Protein AF-A0A6S7FRG4-F1 (afdb_monomer_lite)

Radius of gyration: 35.39 Å; chains: 1; bounding box: 71×33×97 Å

Structure (mmCIF, N/CA/C/O backbone):
data_AF-A0A6S7FRG4-F1
#
_entry.id   AF-A0A6S7FRG4-F1
#
loop_
_atom_site.group_PDB
_atom_site.id
_atom_site.type_symbol
_atom_site.label_atom_id
_atom_site.label_alt_id
_atom_site.label_comp_id
_atom_site.label_asym_id
_atom_site.label_entity_id
_atom_site.label_seq_id
_atom_site.pdbx_PDB_ins_code
_atom_site.Cartn_x
_atom_site.Cartn_y
_atom_site.Cartn_z
_atom_site.occupancy
_atom_site.B_iso_or_equiv
_atom_site.auth_seq_id
_atom_site.auth_comp_id
_atom_site.auth_asym_id
_atom_site.auth_atom_id
_atom_site.pdbx_PDB_model_num
ATOM 1 N N . MET A 1 1 ? 1.531 -17.294 -14.660 1.00 42.44 1 MET A N 1
ATOM 2 C CA . MET A 1 1 ? 0.843 -16.237 -15.429 1.00 42.44 1 MET A CA 1
ATOM 3 C C . MET A 1 1 ? 0.608 -16.772 -16.823 1.00 42.44 1 MET A C 1
ATOM 5 O O . MET A 1 1 ? 1.518 -17.372 -17.381 1.00 42.44 1 MET A O 1
ATOM 9 N N . ASP A 1 2 ? -0.627 -16.661 -17.294 1.00 42.31 2 ASP A N 1
ATOM 10 C CA . ASP A 1 2 ? -1.141 -17.376 -18.458 1.00 42.31 2 ASP A CA 1
ATOM 11 C C . ASP A 1 2 ? -0.484 -16.890 -19.762 1.00 42.31 2 ASP A C 1
ATOM 13 O O . ASP A 1 2 ? -0.347 -15.684 -19.993 1.00 42.31 2 ASP A O 1
ATOM 17 N N . ASN A 1 3 ? -0.038 -17.824 -20.603 1.00 45.53 3 ASN A N 1
ATOM 18 C CA . ASN A 1 3 ? 0.749 -17.550 -21.817 1.00 45.53 3 ASN A CA 1
ATOM 19 C C . ASN A 1 3 ? -0.044 -16.689 -22.827 1.00 45.53 3 ASN A C 1
ATOM 21 O O . ASN A 1 3 ? 0.525 -15.948 -23.632 1.00 45.53 3 ASN A O 1
ATOM 25 N N . ASP A 1 4 ? -1.372 -16.732 -22.722 1.00 45.75 4 ASP A N 1
ATOM 26 C CA . ASP A 1 4 ? -2.296 -16.003 -23.584 1.00 45.75 4 ASP A CA 1
ATOM 27 C C . ASP A 1 4 ? -2.474 -14.536 -23.172 1.00 45.75 4 ASP A C 1
ATOM 29 O O . ASP A 1 4 ? -2.577 -13.670 -24.042 1.00 45.75 4 ASP A O 1
ATOM 33 N N . GLN A 1 5 ? -2.376 -14.208 -21.878 1.00 40.50 5 GLN A N 1
ATOM 34 C CA . GLN A 1 5 ? -2.328 -12.810 -21.425 1.00 40.50 5 GLN A CA 1
ATOM 35 C C . GLN A 1 5 ? -1.059 -12.108 -21.913 1.00 40.50 5 GLN A C 1
ATOM 37 O O . GLN A 1 5 ? -1.109 -10.959 -22.349 1.00 40.50 5 GLN A O 1
ATOM 42 N N . HIS A 1 6 ? 0.080 -12.802 -21.890 1.00 41.16 6 HIS A N 1
ATOM 43 C CA . HIS A 1 6 ? 1.341 -12.241 -22.368 1.00 41.16 6 HIS A CA 1
ATOM 44 C C . HIS A 1 6 ? 1.312 -11.983 -23.885 1.00 41.16 6 HIS A C 1
ATOM 46 O O . HIS A 1 6 ? 1.691 -10.903 -24.337 1.00 41.16 6 HIS A O 1
ATOM 52 N N . LYS A 1 7 ? 0.772 -12.921 -24.676 1.00 46.75 7 LYS A N 1
ATOM 53 C CA . LYS A 1 7 ? 0.558 -12.729 -26.123 1.00 46.75 7 LYS A CA 1
ATOM 54 C C . LYS A 1 7 ? -0.436 -11.608 -26.429 1.00 46.75 7 LYS A C 1
ATOM 56 O O . LYS A 1 7 ? -0.219 -10.848 -27.371 1.00 46.75 7 LYS A O 1
ATOM 61 N N . PHE A 1 8 ? -1.496 -11.476 -25.633 1.00 47.81 8 PHE A N 1
ATOM 62 C CA . PHE A 1 8 ? -2.468 -10.391 -25.763 1.00 47.81 8 PHE A CA 1
ATOM 63 C C . PHE A 1 8 ? -1.818 -9.018 -25.543 1.00 47.81 8 PHE A C 1
ATOM 65 O O . PHE A 1 8 ? -1.977 -8.126 -26.373 1.00 47.81 8 PHE A O 1
ATOM 72 N N . LEU A 1 9 ? -1.002 -8.870 -24.495 1.00 42.81 9 LEU A N 1
ATOM 73 C CA . LEU A 1 9 ? -0.277 -7.629 -24.197 1.00 42.81 9 LEU A CA 1
ATOM 74 C C . LEU A 1 9 ? 0.733 -7.248 -25.293 1.00 42.81 9 LEU A C 1
ATOM 76 O O . LEU A 1 9 ? 0.876 -6.069 -25.610 1.00 42.81 9 LEU A O 1
ATOM 80 N N . ILE A 1 10 ? 1.386 -8.233 -25.918 1.00 44.94 10 ILE A N 1
ATOM 81 C CA . ILE A 1 10 ? 2.287 -8.017 -27.063 1.00 44.94 10 ILE A CA 1
ATOM 82 C C . ILE A 1 10 ? 1.512 -7.537 -28.306 1.00 44.94 10 ILE A C 1
ATOM 84 O O . ILE A 1 10 ? 1.998 -6.677 -29.045 1.00 44.94 10 ILE A O 1
ATOM 88 N N . ASN A 1 11 ? 0.297 -8.053 -28.526 1.00 48.03 11 ASN A N 1
ATOM 89 C CA . ASN A 1 11 ? -0.534 -7.730 -29.692 1.00 48.03 11 ASN A CA 1
ATOM 90 C C . ASN A 1 11 ? -1.186 -6.337 -29.638 1.00 48.03 11 ASN A C 1
ATOM 92 O O . ASN A 1 11 ? -1.567 -5.816 -30.687 1.00 48.03 11 ASN A O 1
ATOM 96 N N . LEU A 1 12 ? -1.287 -5.711 -28.461 1.00 48.31 12 LEU A N 1
ATOM 97 C CA . LEU A 1 12 ? -1.860 -4.364 -28.305 1.00 48.31 12 LEU A CA 1
ATOM 98 C C . LEU A 1 12 ? -0.987 -3.252 -28.921 1.00 48.31 12 LEU A C 1
ATOM 100 O O . LEU A 1 12 ? -1.489 -2.168 -29.215 1.00 48.31 12 LEU A O 1
ATOM 104 N N . GLY A 1 13 ? 0.299 -3.521 -29.177 1.00 44.91 13 GLY A N 1
ATOM 105 C CA . GLY A 1 13 ? 1.242 -2.538 -29.716 1.00 44.91 13 GLY A CA 1
ATOM 106 C C . GLY A 1 13 ? 1.544 -1.374 -28.748 1.00 44.91 13 GLY A C 1
ATOM 107 O O . GLY A 1 13 ? 0.939 -1.260 -27.684 1.00 44.91 13 GLY A O 1
ATOM 108 N N . PRO A 1 14 ? 2.517 -0.497 -29.067 1.00 47.81 14 PRO A N 1
ATOM 109 C CA . PRO A 1 14 ? 2.779 0.700 -28.261 1.00 47.81 14 PRO A CA 1
ATOM 110 C C . PRO A 1 14 ? 1.549 1.611 -28.206 1.00 47.81 14 PRO A C 1
ATOM 112 O O . PRO A 1 14 ? 0.869 1.775 -29.222 1.00 47.81 14 PRO A O 1
ATOM 115 N N . CYS A 1 15 ? 1.349 2.300 -27.074 1.00 48.50 15 CYS A N 1
ATOM 116 C CA . CYS A 1 15 ? 0.491 3.485 -27.027 1.00 48.50 15 CYS A CA 1
ATOM 117 C C . CYS A 1 15 ? 0.846 4.423 -28.183 1.00 48.50 15 CYS A C 1
ATOM 119 O O . CYS A 1 15 ? 2.020 4.711 -28.429 1.00 48.50 15 CYS A O 1
ATOM 121 N N . GLN A 1 16 ? -0.179 4.861 -28.907 1.00 51.50 16 GLN A N 1
ATOM 122 C CA . GLN A 1 16 ? -0.003 5.768 -30.028 1.00 51.50 16 GLN A CA 1
ATOM 123 C C . GLN A 1 16 ? 0.043 7.215 -29.506 1.00 51.50 16 GLN A C 1
ATOM 125 O O . GLN A 1 16 ? -0.731 7.554 -28.606 1.00 51.50 16 GLN A O 1
ATOM 130 N N . PRO A 1 17 ? 0.955 8.055 -30.026 1.00 52.38 17 PRO A N 1
ATOM 131 C CA . PRO A 1 17 ? 1.064 9.461 -29.640 1.00 52.38 17 PRO A CA 1
ATOM 132 C C . PRO A 1 17 ? -0.220 10.240 -29.913 1.00 52.38 17 PRO A C 1
ATOM 134 O O . PRO A 1 17 ? -1.056 9.818 -30.716 1.00 52.38 17 PRO A O 1
ATOM 137 N N . GLN A 1 18 ? -0.354 11.415 -29.293 1.00 51.41 18 GLN A N 1
ATOM 138 C CA . GLN A 1 18 ? -1.489 12.294 -29.575 1.00 51.41 18 GLN A CA 1
ATOM 139 C C . GLN A 1 18 ? -1.466 12.783 -31.034 1.00 51.41 18 GLN A C 1
ATOM 141 O O . GLN A 1 18 ? -0.679 13.646 -31.420 1.00 51.41 18 GLN A O 1
ATOM 146 N N . LEU A 1 19 ? -2.367 12.241 -31.854 1.00 49.97 19 LEU A N 1
ATOM 147 C CA . LEU A 1 19 ? -2.715 12.772 -33.172 1.00 49.97 19 LEU A CA 1
ATOM 148 C C . LEU A 1 19 ? -3.946 13.684 -33.046 1.00 49.97 19 LEU A C 1
ATOM 150 O O . LEU A 1 19 ? -4.813 13.448 -32.209 1.00 49.97 19 LEU A O 1
ATOM 154 N N . LYS A 1 20 ? -4.047 14.710 -33.906 1.00 46.78 20 LYS A N 1
ATOM 155 C CA . LYS A 1 20 ? -5.128 15.726 -33.896 1.00 46.78 20 LYS A CA 1
ATOM 156 C C . LYS A 1 20 ? -6.552 15.161 -34.055 1.00 46.78 20 LYS A C 1
ATOM 158 O O . LYS A 1 20 ? -7.509 15.869 -33.769 1.00 46.78 20 LYS A O 1
ATOM 163 N N . SER A 1 21 ? -6.698 13.915 -34.492 1.00 40.75 21 SER A N 1
ATOM 164 C CA . SER A 1 21 ? -7.959 13.173 -34.475 1.00 40.75 21 SER A CA 1
ATOM 165 C C . SER A 1 21 ? -7.646 11.683 -34.371 1.00 40.75 21 SER A C 1
ATOM 167 O O . SER A 1 21 ? -6.913 11.165 -35.218 1.00 40.75 21 SER A O 1
ATOM 169 N N . PHE A 1 22 ? -8.194 10.993 -33.372 1.00 50.34 22 PHE A N 1
ATOM 170 C CA . PHE A 1 22 ? -8.100 9.538 -33.272 1.00 50.34 22 PHE A CA 1
ATOM 171 C C . PHE A 1 22 ? -9.490 8.921 -33.058 1.00 50.34 22 PHE A C 1
ATOM 173 O O . PHE A 1 22 ? -10.282 9.505 -32.319 1.00 50.34 22 PHE A O 1
ATOM 180 N N . PRO A 1 23 ? -9.802 7.764 -33.673 1.00 42.69 23 PRO A N 1
ATOM 181 C CA . PRO A 1 23 ? -10.955 6.963 -33.284 1.00 42.69 23 PRO A CA 1
ATOM 182 C C . PRO A 1 23 ? -10.651 6.279 -31.947 1.00 42.69 23 PRO A C 1
ATOM 184 O O . PRO A 1 23 ? -9.807 5.385 -31.879 1.00 42.69 23 PRO A O 1
ATOM 187 N N . GLU A 1 24 ? -11.295 6.727 -30.870 1.00 45.91 24 GLU A N 1
ATOM 188 C CA . GLU A 1 24 ? -11.196 6.077 -29.562 1.00 45.91 24 GLU A CA 1
ATOM 189 C C . GLU A 1 24 ? -11.549 4.591 -29.698 1.00 45.91 24 GLU A C 1
ATOM 191 O O . GLU A 1 24 ? -12.625 4.230 -30.168 1.00 45.91 24 GLU A O 1
ATOM 196 N N . ASN A 1 25 ? -10.610 3.718 -29.328 1.00 47.25 25 ASN A N 1
ATOM 197 C CA . ASN A 1 25 ? -10.851 2.286 -29.264 1.00 47.25 25 ASN A CA 1
ATOM 198 C C . ASN A 1 25 ? -10.912 1.886 -27.791 1.00 47.25 25 ASN A C 1
ATOM 200 O O . ASN A 1 25 ? -9.877 1.731 -27.139 1.00 47.25 25 ASN A O 1
ATOM 204 N N . GLU A 1 26 ? -12.132 1.745 -27.273 1.00 51.31 26 GLU A N 1
ATOM 205 C CA . GLU A 1 26 ? -12.420 1.409 -25.872 1.00 51.31 26 GLU A CA 1
ATOM 206 C C . GLU A 1 26 ? -11.806 0.069 -25.427 1.00 51.31 26 GLU A C 1
ATOM 208 O O . GLU A 1 26 ? -11.651 -0.176 -24.232 1.00 51.31 26 GLU A O 1
ATOM 213 N N . ALA A 1 27 ? -11.394 -0.784 -26.371 1.00 44.72 27 ALA A N 1
ATOM 214 C CA . ALA A 1 27 ? -10.754 -2.064 -26.085 1.00 44.72 27 ALA A CA 1
ATOM 215 C C . ALA A 1 27 ? -9.280 -1.950 -25.642 1.00 44.72 27 ALA A C 1
ATOM 217 O O . ALA A 1 27 ? -8.694 -2.952 -25.228 1.00 44.72 27 ALA A O 1
ATOM 218 N N . ILE A 1 28 ? -8.653 -0.769 -25.742 1.00 44.03 28 ILE A N 1
ATOM 219 C CA . ILE A 1 28 ? -7.239 -0.576 -25.391 1.00 44.03 28 ILE A CA 1
ATOM 220 C C . ILE A 1 28 ? -7.142 0.055 -23.992 1.00 44.03 28 ILE A C 1
ATOM 222 O O . ILE A 1 28 ? -7.423 1.247 -23.836 1.00 44.03 28 ILE A O 1
ATOM 226 N N . PRO A 1 29 ? -6.716 -0.693 -22.956 1.00 42.03 29 PRO A N 1
ATOM 227 C CA . PRO A 1 29 ? -6.516 -0.119 -21.632 1.00 42.03 29 PRO A CA 1
ATOM 228 C C . PRO A 1 29 ? -5.424 0.960 -21.669 1.00 42.03 29 PRO A 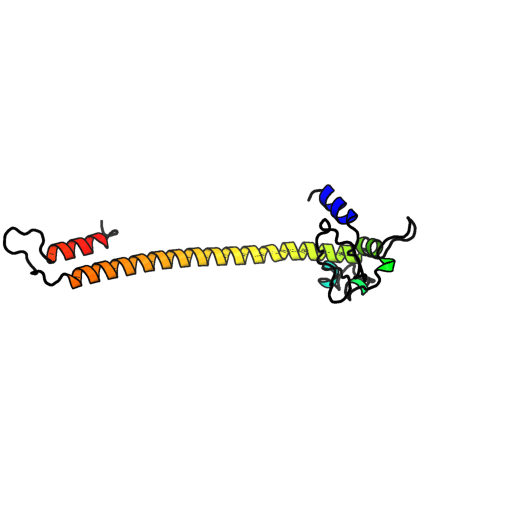C 1
ATOM 230 O O . PRO A 1 29 ? -4.386 0.803 -22.314 1.00 42.03 29 PRO A O 1
ATOM 233 N N . LYS A 1 30 ? -5.650 2.068 -20.952 1.00 46.25 30 LYS A N 1
ATOM 234 C CA . LYS A 1 30 ? -4.672 3.156 -20.791 1.00 46.25 30 LYS A CA 1
ATOM 235 C C . LYS A 1 30 ? -3.409 2.595 -20.124 1.00 46.25 30 LYS A C 1
ATOM 237 O O . LYS A 1 30 ? -3.419 2.300 -18.931 1.00 46.25 30 LYS A O 1
ATOM 242 N N . ASN A 1 31 ? -2.343 2.400 -20.897 1.00 44.75 31 ASN A N 1
ATOM 243 C CA . ASN A 1 31 ? -1.108 1.800 -20.396 1.00 44.75 31 ASN A CA 1
ATOM 244 C C . ASN A 1 31 ? -0.288 2.815 -19.569 1.00 44.75 31 ASN A C 1
ATOM 246 O O . ASN A 1 31 ? -0.275 4.004 -19.885 1.00 44.75 31 ASN A O 1
ATOM 250 N N . LYS A 1 32 ? 0.395 2.352 -18.512 1.00 50.06 32 LYS A N 1
ATOM 251 C CA . LYS A 1 32 ? 1.084 3.202 -17.514 1.00 50.06 32 LYS A CA 1
ATOM 252 C C . LYS A 1 32 ? 2.435 3.766 -17.982 1.00 50.06 32 LYS A C 1
ATOM 254 O O . LYS A 1 32 ? 2.918 4.736 -17.409 1.00 50.06 32 LYS A O 1
ATOM 259 N N . ASP A 1 33 ? 3.013 3.211 -19.046 1.00 58.44 33 ASP A N 1
ATOM 260 C CA . ASP A 1 33 ? 4.351 3.568 -19.547 1.00 58.44 33 ASP A CA 1
ATOM 261 C C . ASP A 1 33 ? 4.377 4.805 -20.477 1.00 58.44 33 ASP A C 1
ATOM 263 O O . ASP A 1 33 ? 5.430 5.200 -20.989 1.00 58.44 33 ASP A O 1
ATOM 267 N N . TYR A 1 34 ? 3.231 5.463 -20.689 1.00 62.72 34 TYR A N 1
ATOM 268 C CA . TYR A 1 34 ? 3.082 6.636 -21.556 1.00 62.72 34 TYR A CA 1
ATOM 269 C C . TYR A 1 34 ? 2.477 7.830 -20.806 1.00 62.72 34 TYR A C 1
ATOM 271 O O . TYR A 1 34 ? 1.406 7.731 -20.210 1.00 62.72 34 TYR A O 1
ATOM 279 N N . SER A 1 35 ? 3.138 8.989 -20.884 1.00 62.75 35 SER A N 1
ATOM 280 C CA . SER A 1 35 ? 2.600 10.252 -20.374 1.00 62.75 35 SER A CA 1
ATOM 281 C C . SER A 1 35 ? 1.888 11.015 -21.488 1.00 62.75 35 SER A C 1
ATOM 283 O O . SER A 1 35 ? 2.534 11.598 -22.360 1.00 62.75 35 SER A O 1
ATOM 285 N N . GLN A 1 36 ? 0.552 11.068 -21.427 1.00 64.31 36 GLN A N 1
ATOM 286 C CA . GLN A 1 36 ? -0.274 11.843 -22.365 1.00 64.31 36 GLN A CA 1
ATOM 287 C C . GLN A 1 36 ? 0.045 13.344 -22.331 1.00 64.31 36 GLN A C 1
ATOM 289 O O . GLN A 1 36 ? -0.018 14.007 -23.359 1.00 64.31 36 GLN A O 1
ATOM 294 N N . LYS A 1 37 ? 0.411 13.875 -21.157 1.00 65.25 37 LYS A N 1
ATOM 295 C CA . LYS A 1 37 ? 0.725 15.299 -20.967 1.00 65.25 37 LYS A CA 1
ATOM 296 C C . LYS A 1 37 ? 2.010 15.712 -21.687 1.00 65.25 37 LYS A C 1
ATOM 298 O O . LYS A 1 37 ? 2.122 16.846 -22.137 1.00 65.25 37 LYS A O 1
ATOM 303 N N . GLU A 1 38 ? 2.987 14.811 -21.766 1.00 67.31 38 GLU A N 1
ATOM 304 C CA . GLU A 1 38 ? 4.304 15.118 -22.338 1.00 67.31 38 GLU A CA 1
ATOM 305 C C . GLU A 1 38 ? 4.556 14.493 -23.715 1.00 67.31 38 GLU A C 1
ATOM 307 O O . GLU A 1 38 ? 5.603 14.778 -24.317 1.00 67.31 38 GLU A O 1
ATOM 312 N N . ASP A 1 39 ? 3.624 13.653 -24.179 1.00 71.81 39 ASP A N 1
ATOM 313 C CA . ASP A 1 39 ? 3.708 12.831 -25.390 1.00 71.81 39 ASP A CA 1
ATOM 314 C C . ASP A 1 39 ? 5.006 12.000 -25.435 1.00 71.81 39 ASP A C 1
ATOM 316 O O . ASP A 1 39 ? 5.742 11.984 -26.425 1.00 71.81 39 ASP A O 1
ATOM 320 N N . LYS A 1 40 ? 5.342 11.340 -24.314 1.00 76.62 40 LYS A N 1
ATOM 321 C CA . LYS A 1 40 ? 6.557 10.513 -24.177 1.00 76.62 40 LYS A CA 1
ATOM 322 C C . LYS A 1 40 ? 6.268 9.131 -23.611 1.00 76.62 40 LYS A C 1
ATOM 324 O O . LYS A 1 40 ? 5.475 8.999 -22.679 1.00 76.62 40 LYS A O 1
ATOM 329 N N . ALA A 1 41 ? 6.978 8.128 -24.120 1.00 77.56 41 ALA A N 1
ATOM 330 C CA . ALA A 1 41 ? 7.086 6.815 -23.492 1.00 77.56 41 ALA A CA 1
ATOM 331 C C . ALA A 1 41 ? 8.288 6.766 -22.544 1.00 77.56 41 ALA A C 1
ATOM 333 O O . ALA A 1 41 ? 9.290 7.445 -22.756 1.00 77.56 41 ALA A O 1
ATOM 334 N N . HIS A 1 42 ? 8.209 5.912 -21.537 1.00 78.56 42 HIS A N 1
ATOM 335 C CA . HIS A 1 42 ? 9.339 5.494 -20.715 1.00 78.56 42 HIS A CA 1
ATOM 336 C C . HIS A 1 42 ? 9.185 4.014 -20.386 1.00 78.56 42 HIS A C 1
ATOM 338 O O . HIS A 1 42 ? 8.110 3.451 -20.565 1.00 78.56 42 HIS A O 1
ATOM 344 N N . CYS A 1 43 ? 10.258 3.374 -19.934 1.00 82.56 43 CYS A N 1
ATOM 345 C CA . CYS A 1 43 ? 10.151 2.036 -19.371 1.00 82.56 43 CYS A CA 1
ATOM 346 C C . CYS A 1 43 ? 10.247 2.145 -17.856 1.00 82.56 43 CYS A C 1
ATOM 348 O O . CYS A 1 43 ? 11.324 2.437 -17.339 1.00 82.56 43 CYS A O 1
ATOM 350 N N . PHE A 1 44 ? 9.152 1.865 -17.151 1.00 81.81 44 PHE A N 1
ATOM 351 C CA . PHE A 1 44 ? 9.103 1.964 -15.695 1.00 81.81 44 PHE A CA 1
ATOM 352 C C . PHE A 1 44 ? 10.239 1.194 -14.998 1.00 81.81 44 PHE A C 1
ATOM 354 O O . PHE A 1 44 ? 10.951 1.757 -14.169 1.00 81.81 44 PHE A O 1
ATOM 361 N N . GLY A 1 45 ? 10.482 -0.062 -15.393 1.00 81.62 45 GLY A N 1
ATOM 362 C CA . GLY A 1 45 ? 11.563 -0.878 -14.827 1.00 81.62 45 GLY A CA 1
ATOM 363 C C . GLY A 1 45 ? 12.955 -0.280 -15.061 1.00 81.62 45 GLY A C 1
ATOM 364 O O . GLY A 1 45 ? 13.772 -0.228 -14.145 1.00 81.62 45 GLY A O 1
ATOM 365 N N . CYS A 1 46 ? 13.230 0.239 -16.260 1.00 84.44 46 CYS A N 1
ATOM 366 C CA . CYS A 1 46 ? 14.516 0.880 -16.550 1.00 84.44 46 CYS A CA 1
ATOM 367 C C . CYS A 1 46 ? 14.668 2.247 -15.873 1.00 84.44 46 CYS A C 1
ATOM 369 O O . CYS A 1 46 ? 15.779 2.604 -15.494 1.00 84.44 46 CYS A O 1
ATOM 371 N N . SER A 1 47 ? 13.580 3.002 -15.703 1.00 83.75 47 SER A N 1
ATOM 372 C CA . SER A 1 47 ? 13.589 4.273 -14.974 1.00 83.75 47 SER A CA 1
ATOM 373 C C . SER A 1 47 ? 13.839 4.077 -13.478 1.00 83.75 47 SER A C 1
ATOM 375 O O . SER A 1 47 ? 14.547 4.881 -12.879 1.00 83.75 47 SER A O 1
ATOM 377 N N . LEU A 1 48 ? 13.302 3.007 -12.880 1.00 83.88 48 LEU A N 1
ATOM 378 C CA . LEU A 1 48 ? 13.560 2.657 -11.479 1.00 83.88 48 LEU A CA 1
ATOM 379 C C . LEU A 1 48 ? 14.985 2.145 -11.247 1.00 83.88 48 LEU A C 1
ATOM 381 O O . LEU A 1 48 ? 15.590 2.454 -10.223 1.00 83.88 48 LEU A O 1
ATOM 385 N N . PHE A 1 49 ? 15.537 1.396 -12.204 1.00 85.69 49 PHE A N 1
ATOM 386 C CA . PHE A 1 49 ? 16.877 0.811 -12.111 1.00 85.69 49 PHE A CA 1
ATOM 387 C C . PHE A 1 49 ? 17.777 1.289 -13.265 1.00 85.69 49 PHE A C 1
ATOM 389 O O . PHE A 1 49 ? 18.138 0.498 -14.143 1.00 85.69 49 PHE A O 1
ATOM 396 N N . PRO A 1 50 ? 18.174 2.579 -13.279 1.00 81.31 50 PRO A N 1
ATOM 397 C CA . PRO A 1 50 ? 18.882 3.183 -14.412 1.00 81.31 50 PRO A CA 1
ATOM 398 C C . PRO A 1 50 ? 20.339 2.714 -14.548 1.00 81.31 50 PRO A C 1
ATOM 400 O O . PRO A 1 50 ? 20.911 2.748 -15.640 1.00 81.31 50 PRO A O 1
ATOM 403 N N . SER A 1 51 ? 20.940 2.246 -13.451 1.00 82.62 51 SER A N 1
ATOM 404 C CA . SER A 1 51 ? 22.370 1.934 -13.343 1.00 82.62 51 SER A CA 1
ATOM 405 C C . SER A 1 51 ? 22.595 0.623 -12.598 1.00 82.62 51 SER A C 1
ATOM 407 O O . SER A 1 51 ? 21.854 0.297 -11.676 1.00 82.62 51 SER A O 1
ATOM 409 N N . GLY A 1 52 ? 23.578 -0.181 -13.016 1.00 81.25 52 GLY A N 1
ATOM 410 C CA . GLY A 1 52 ? 23.940 -1.440 -12.347 1.00 81.25 52 GLY A CA 1
ATOM 411 C C . GLY A 1 52 ? 24.565 -2.499 -13.265 1.00 81.25 52 GLY A C 1
ATOM 412 O O . GLY A 1 52 ? 24.886 -2.206 -14.424 1.00 81.25 52 GLY A O 1
ATOM 413 N N . PRO A 1 53 ? 24.775 -3.726 -12.755 1.00 79.62 53 PRO A N 1
ATOM 414 C CA . PRO A 1 53 ? 25.341 -4.831 -13.525 1.00 79.62 53 PRO A CA 1
ATOM 415 C C . PRO A 1 53 ? 24.488 -5.135 -14.766 1.00 79.62 53 PRO A C 1
ATOM 417 O O . PRO A 1 53 ? 23.265 -5.093 -14.710 1.00 79.62 53 PRO A O 1
ATOM 420 N N . GLY A 1 54 ? 25.118 -5.395 -15.914 1.00 79.31 54 GLY A N 1
ATOM 421 C CA . GLY A 1 54 ? 24.394 -5.676 -17.166 1.00 79.31 54 GLY A CA 1
ATOM 422 C C . GLY A 1 54 ? 23.778 -4.454 -17.866 1.00 79.31 54 GLY A C 1
ATOM 423 O O . GLY A 1 54 ? 23.178 -4.604 -18.926 1.00 79.31 54 GLY A O 1
ATOM 424 N N . ARG A 1 55 ? 23.965 -3.236 -17.332 1.00 80.25 55 ARG A N 1
ATOM 425 C CA . ARG A 1 55 ? 23.444 -1.983 -17.919 1.00 80.25 55 ARG A CA 1
ATOM 426 C C . ARG A 1 55 ? 24.505 -1.116 -18.615 1.00 80.25 55 ARG A C 1
ATOM 428 O O . ARG A 1 55 ? 24.220 0.011 -19.011 1.00 80.25 55 ARG A O 1
ATOM 435 N N . LYS A 1 56 ? 25.729 -1.625 -18.813 1.00 66.81 56 LYS A N 1
ATOM 436 C CA . LYS A 1 56 ? 26.765 -0.931 -19.603 1.00 66.81 56 LYS A CA 1
ATOM 437 C C . LYS A 1 56 ? 26.335 -0.878 -21.075 1.00 66.81 56 LYS A C 1
ATOM 439 O O . LYS A 1 56 ? 26.205 -1.919 -21.707 1.00 66.81 56 LYS A O 1
ATOM 444 N N . GLY A 1 57 ? 26.108 0.329 -21.597 1.00 63.97 57 GLY A N 1
ATOM 445 C CA . GLY A 1 57 ? 25.585 0.547 -22.952 1.00 63.97 57 GLY A CA 1
ATOM 446 C C . GLY A 1 57 ? 24.055 0.541 -23.052 1.00 63.97 57 GLY A C 1
ATOM 447 O O . GLY A 1 57 ? 23.530 0.380 -24.151 1.00 63.97 57 GLY A O 1
ATOM 448 N N . SER A 1 58 ? 23.339 0.693 -21.930 1.00 67.31 58 SER A N 1
ATOM 449 C CA . SER A 1 58 ? 21.880 0.833 -21.936 1.00 67.31 58 SER A CA 1
ATOM 450 C C . SER A 1 58 ? 21.433 2.063 -22.733 1.00 67.31 58 SER A C 1
ATOM 452 O O . SER A 1 58 ? 22.065 3.123 -22.693 1.00 67.31 58 SER A O 1
ATOM 454 N N . ASP A 1 59 ? 20.321 1.925 -23.460 1.00 69.69 59 ASP A N 1
ATOM 455 C CA . ASP A 1 59 ? 19.705 3.047 -24.167 1.00 69.69 59 ASP A CA 1
ATOM 456 C C . ASP A 1 59 ? 19.064 4.001 -23.150 1.00 69.69 59 ASP A C 1
ATOM 458 O O . ASP A 1 59 ? 17.936 3.803 -22.688 1.00 69.69 59 ASP A O 1
ATOM 462 N N . GLN A 1 60 ? 19.806 5.055 -22.807 1.00 75.50 60 GLN A N 1
ATOM 463 C CA . GLN A 1 60 ? 19.385 6.093 -21.866 1.00 75.50 60 GLN A CA 1
ATOM 464 C C . GLN A 1 60 ? 18.110 6.823 -22.310 1.00 75.50 60 GLN A C 1
ATOM 466 O O . GLN A 1 60 ? 17.475 7.480 -21.489 1.00 75.50 60 GLN A O 1
ATOM 471 N N . ALA A 1 61 ? 17.682 6.693 -23.572 1.00 76.75 61 ALA A N 1
ATOM 472 C CA . ALA A 1 61 ? 16.419 7.265 -24.032 1.00 76.75 61 ALA A CA 1
ATOM 473 C C . ALA A 1 61 ? 15.196 6.670 -23.312 1.00 76.75 61 ALA A C 1
ATOM 475 O O . ALA A 1 61 ? 14.177 7.344 -23.197 1.00 76.75 61 ALA A O 1
ATOM 476 N N . TRP A 1 62 ? 15.284 5.436 -22.808 1.00 77.88 62 TRP A N 1
ATOM 477 C CA . TRP A 1 62 ? 14.185 4.792 -22.075 1.00 77.88 62 TRP A CA 1
ATOM 478 C C . TRP A 1 62 ? 14.145 5.154 -20.593 1.00 77.88 62 TRP A C 1
ATOM 480 O O . TRP A 1 62 ? 13.084 5.062 -19.981 1.00 77.88 62 TRP A O 1
ATOM 490 N N . VAL A 1 63 ? 15.280 5.609 -20.055 1.00 77.38 63 VAL A N 1
ATOM 491 C CA . VAL A 1 63 ? 15.395 6.205 -18.718 1.00 77.38 63 VAL A CA 1
ATOM 492 C C . VAL A 1 63 ? 14.937 7.668 -18.755 1.00 77.38 63 VAL A C 1
ATOM 494 O O . VAL A 1 63 ? 14.165 8.095 -17.903 1.00 77.38 63 VAL A O 1
ATOM 497 N N . ASN A 1 64 ? 15.356 8.410 -19.788 1.00 76.06 64 ASN A N 1
ATOM 498 C CA . ASN A 1 64 ? 15.141 9.853 -19.952 1.00 76.06 64 ASN A CA 1
ATOM 499 C C . ASN A 1 64 ? 13.954 10.220 -20.855 1.00 76.06 64 ASN A C 1
ATOM 501 O O . ASN A 1 64 ? 13.859 11.368 -21.297 1.00 76.06 64 ASN A O 1
ATOM 505 N N . TRP A 1 65 ? 13.031 9.280 -21.064 1.00 77.88 65 TRP A N 1
ATOM 506 C CA . TRP A 1 65 ? 11.806 9.434 -21.850 1.00 77.88 65 TRP A CA 1
ATOM 507 C C . TRP A 1 65 ? 12.021 9.573 -23.370 1.00 77.88 65 TRP A C 1
ATOM 509 O O . TRP A 1 65 ? 12.786 10.406 -23.859 1.00 77.88 65 TRP A O 1
ATOM 519 N N . ILE A 1 66 ? 11.263 8.806 -24.159 1.00 79.25 66 ILE A N 1
ATOM 520 C CA . ILE A 1 66 ? 11.384 8.732 -25.616 1.00 79.25 66 ILE A CA 1
ATOM 521 C C . ILE A 1 66 ? 10.172 9.329 -26.349 1.00 79.25 66 ILE A C 1
ATOM 523 O O . ILE A 1 66 ? 9.023 9.032 -26.038 1.00 79.25 66 ILE A O 1
ATOM 527 N N . ARG A 1 67 ? 10.451 10.154 -27.372 1.00 75.56 67 ARG A N 1
ATOM 528 C CA . ARG A 1 67 ? 9.463 10.828 -28.252 1.00 75.56 67 ARG A CA 1
ATOM 529 C C . ARG A 1 67 ? 9.471 10.333 -29.707 1.00 75.56 67 ARG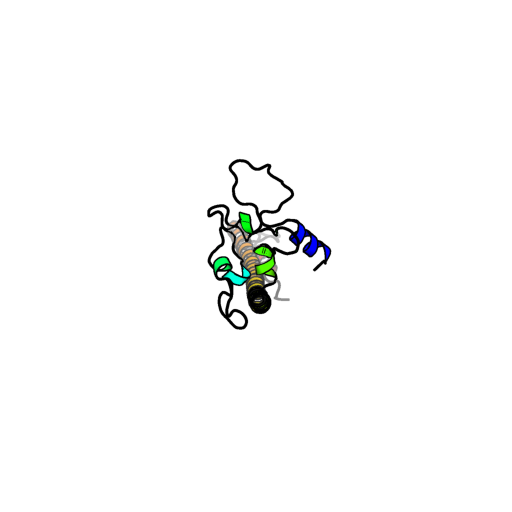 A C 1
ATOM 531 O O . ARG A 1 67 ? 8.874 10.928 -30.598 1.00 75.56 67 ARG A O 1
ATOM 538 N N . ALA A 1 68 ? 10.198 9.252 -29.993 1.00 74.38 68 ALA A N 1
ATOM 539 C CA . ALA A 1 68 ? 10.435 8.757 -31.353 1.00 74.38 68 ALA A CA 1
ATOM 540 C C . ALA A 1 68 ? 9.365 7.750 -31.819 1.00 74.38 68 ALA A C 1
ATOM 542 O O . ALA A 1 68 ? 9.691 6.648 -32.262 1.00 74.38 68 ALA A O 1
ATOM 543 N N . TRP A 1 69 ? 8.091 8.139 -31.741 1.00 71.94 69 TRP A N 1
ATOM 544 C CA . TRP A 1 69 ? 6.937 7.270 -32.009 1.00 71.94 69 TRP A CA 1
ATOM 545 C C . TRP A 1 69 ? 6.937 6.630 -33.399 1.00 71.94 69 TRP A C 1
ATOM 547 O O . TRP A 1 69 ? 6.674 5.439 -33.548 1.00 71.94 69 TRP A O 1
ATOM 557 N N . HIS A 1 70 ? 7.344 7.391 -34.415 1.00 72.81 70 HIS A N 1
ATOM 558 C CA . HIS A 1 70 ? 7.461 6.924 -35.799 1.00 72.81 70 HIS A CA 1
ATOM 559 C C . HIS A 1 70 ? 8.498 5.796 -35.994 1.00 72.81 70 HIS A C 1
ATOM 561 O O . HIS A 1 70 ? 8.521 5.168 -37.046 1.00 72.81 70 HIS A O 1
ATOM 567 N N . LYS A 1 71 ? 9.353 5.523 -34.996 1.00 76.62 71 LYS A N 1
ATOM 568 C CA . LYS A 1 71 ? 10.352 4.435 -35.004 1.00 76.62 71 LYS A CA 1
ATOM 569 C C . LYS A 1 71 ? 10.019 3.310 -34.020 1.00 76.62 71 LYS A C 1
ATOM 571 O O . LYS A 1 71 ? 10.845 2.428 -33.801 1.00 76.62 71 LYS A O 1
ATOM 576 N N . MET A 1 72 ? 8.852 3.358 -33.381 1.00 76.44 72 MET A N 1
ATOM 577 C CA . MET A 1 72 ? 8.501 2.465 -32.277 1.00 76.44 72 MET A CA 1
ATOM 578 C C . MET A 1 72 ? 8.149 1.054 -32.765 1.00 76.44 72 MET A C 1
ATOM 580 O O . MET A 1 72 ? 8.576 0.064 -32.170 1.00 76.44 72 MET A O 1
ATOM 584 N N . LYS A 1 73 ? 7.430 0.970 -33.890 1.00 76.44 73 LYS A N 1
ATOM 585 C CA . LYS A 1 73 ? 7.046 -0.279 -34.557 1.00 76.44 73 LYS A CA 1
ATOM 586 C C . LYS A 1 73 ? 8.145 -0.750 -35.515 1.00 76.44 73 LYS A C 1
ATOM 588 O O . LYS A 1 73 ? 8.795 0.063 -36.169 1.00 76.44 73 LYS A O 1
ATOM 593 N N . SER A 1 74 ? 8.331 -2.063 -35.610 1.00 74.44 74 SER A N 1
ATOM 594 C CA . SER A 1 74 ? 9.211 -2.673 -36.612 1.00 74.44 74 SER A CA 1
ATOM 595 C C . SER A 1 74 ? 8.678 -2.466 -38.028 1.00 74.44 74 SER A C 1
ATOM 597 O O . SER A 1 74 ? 7.466 -2.489 -38.253 1.00 74.44 74 SER A O 1
ATOM 599 N N . VAL A 1 75 ? 9.589 -2.302 -38.986 1.00 78.31 75 VAL A N 1
ATOM 600 C CA . VAL A 1 75 ? 9.260 -2.173 -40.412 1.00 78.31 75 VAL A CA 1
ATOM 601 C C . VAL A 1 75 ? 9.833 -3.378 -41.150 1.00 78.31 75 VAL A C 1
ATOM 603 O O . VAL A 1 75 ? 11.011 -3.413 -41.502 1.00 78.31 75 VAL A O 1
ATOM 606 N N . GLY A 1 76 ? 8.992 -4.389 -41.366 1.00 75.31 76 GLY A N 1
ATOM 607 C CA . GLY A 1 76 ? 9.431 -5.686 -41.882 1.00 75.31 76 GLY A CA 1
ATOM 608 C C . GLY A 1 76 ? 10.279 -6.472 -40.872 1.00 75.31 76 GLY A C 1
ATOM 609 O O . GLY A 1 76 ? 10.426 -6.082 -39.714 1.00 75.31 76 GLY A O 1
ATOM 610 N N . THR A 1 77 ? 10.835 -7.598 -41.312 1.00 74.00 77 THR A N 1
ATOM 611 C CA . THR A 1 77 ? 11.604 -8.529 -40.465 1.00 74.00 77 THR A CA 1
ATOM 612 C C . THR A 1 77 ? 13.020 -8.044 -40.153 1.00 74.00 77 THR A C 1
ATOM 614 O O . THR A 1 77 ? 13.543 -8.324 -39.081 1.00 74.00 77 THR A O 1
ATOM 617 N N . ASN A 1 78 ? 13.622 -7.262 -41.052 1.00 78.12 78 ASN A N 1
ATOM 618 C CA . ASN A 1 78 ? 15.034 -6.866 -40.966 1.00 78.12 78 ASN A CA 1
ATOM 619 C C . ASN A 1 78 ? 15.268 -5.498 -40.305 1.00 78.12 78 ASN A C 1
ATOM 621 O O . ASN A 1 78 ? 16.411 -5.061 -40.186 1.00 78.12 78 ASN A O 1
ATOM 625 N N . LYS A 1 79 ? 14.207 -4.787 -39.900 1.00 81.69 79 LYS A N 1
ATOM 626 C CA . LYS A 1 79 ? 14.315 -3.487 -39.219 1.00 81.69 79 LYS A CA 1
ATOM 627 C C . LYS A 1 79 ? 13.481 -3.506 -37.938 1.00 81.69 79 LYS A C 1
ATOM 629 O O . LYS A 1 79 ? 12.326 -3.061 -37.957 1.00 81.69 79 LYS A O 1
ATOM 634 N N . PRO A 1 80 ? 14.039 -4.035 -36.833 1.00 79.50 80 PRO A N 1
ATOM 635 C CA . PRO A 1 80 ? 13.347 -4.028 -35.555 1.00 79.50 80 PRO A CA 1
ATOM 636 C C . PRO A 1 80 ? 13.126 -2.583 -35.097 1.00 79.50 80 PRO A C 1
ATOM 638 O O . PRO A 1 80 ? 14.041 -1.760 -35.151 1.00 79.50 80 PRO A O 1
ATOM 641 N N . GLY A 1 81 ? 11.902 -2.278 -34.672 1.00 82.12 81 GLY A N 1
ATOM 642 C CA . GLY A 1 81 ? 11.541 -0.983 -34.104 1.00 82.12 81 GLY A CA 1
ATOM 643 C C . GLY A 1 81 ? 12.131 -0.802 -32.710 1.00 82.12 81 GLY A C 1
ATOM 644 O O . GLY A 1 81 ? 12.589 -1.759 -32.083 1.00 82.12 81 GLY A O 1
ATOM 645 N N . LYS A 1 82 ? 12.091 0.428 -32.195 1.00 81.38 82 LYS A N 1
ATOM 646 C CA . LYS A 1 82 ? 12.689 0.769 -30.899 1.00 81.38 82 LYS A CA 1
ATOM 647 C C . LYS A 1 82 ? 12.127 -0.035 -29.728 1.00 81.38 82 LYS A C 1
ATOM 649 O O . LYS A 1 82 ? 12.891 -0.356 -28.826 1.00 81.38 82 LYS A O 1
ATOM 654 N N . LEU A 1 83 ? 10.840 -0.399 -29.749 1.00 79.31 83 LEU A N 1
ATOM 655 C CA . LEU A 1 83 ? 10.272 -1.299 -28.738 1.00 79.31 83 LEU A CA 1
ATOM 656 C C . LEU A 1 83 ? 10.985 -2.642 -28.732 1.00 79.31 83 LEU A C 1
ATOM 658 O O . LEU A 1 83 ? 11.478 -3.074 -27.700 1.00 79.31 83 LEU A O 1
ATOM 662 N N . VAL A 1 84 ? 11.037 -3.291 -29.895 1.00 80.38 84 VAL A N 1
ATOM 663 C CA . VAL A 1 84 ? 11.611 -4.631 -30.015 1.00 80.38 84 VAL A CA 1
ATOM 664 C C . VAL A 1 84 ? 13.070 -4.597 -29.583 1.00 80.38 84 VAL A C 1
ATOM 666 O O . VAL A 1 84 ? 13.458 -5.409 -28.756 1.00 80.38 84 VAL A O 1
ATOM 669 N N . GLN A 1 85 ? 13.831 -3.602 -30.047 1.00 84.00 85 GLN A N 1
ATOM 670 C CA . GLN A 1 85 ? 15.227 -3.406 -29.646 1.00 84.00 85 GLN A CA 1
ATOM 671 C C . GLN A 1 85 ? 15.389 -3.213 -28.131 1.00 84.00 85 GLN A C 1
ATOM 673 O O . GLN A 1 85 ? 16.318 -3.760 -27.542 1.00 84.00 85 GLN A O 1
ATOM 678 N N . HIS A 1 86 ? 14.498 -2.447 -27.496 1.00 85.62 86 HIS A N 1
ATOM 679 C CA . HIS A 1 86 ? 14.550 -2.191 -26.061 1.00 85.62 86 HIS A CA 1
ATOM 680 C C . HIS A 1 86 ? 14.202 -3.431 -25.234 1.00 85.62 86 HIS A C 1
ATOM 682 O O . HIS A 1 86 ? 14.998 -3.838 -24.388 1.00 85.62 86 HIS A O 1
ATOM 688 N N . PHE A 1 87 ? 13.057 -4.059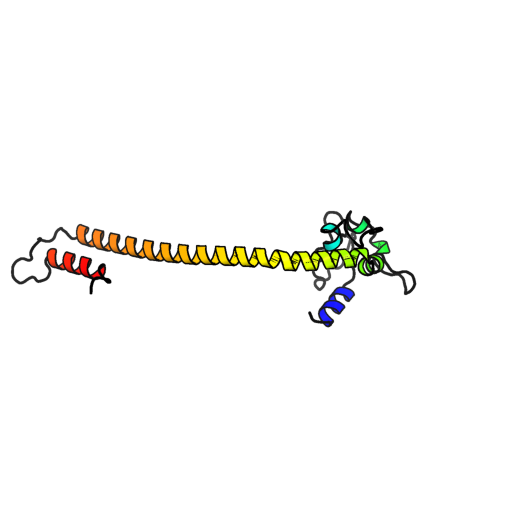 -25.511 1.00 83.31 87 PHE A N 1
ATOM 689 C CA . PHE A 1 87 ? 12.570 -5.229 -24.777 1.00 83.31 87 PHE A CA 1
ATOM 690 C C . PHE A 1 87 ? 13.469 -6.461 -24.970 1.00 83.31 87 PHE A C 1
ATOM 692 O O . PHE A 1 87 ? 13.593 -7.283 -24.061 1.00 83.31 87 PHE A O 1
ATOM 699 N N . SER A 1 88 ? 14.165 -6.565 -26.108 1.00 83.19 88 SER A N 1
ATOM 700 C CA . SER A 1 88 ? 15.185 -7.595 -26.336 1.00 83.19 88 SER A CA 1
ATOM 701 C C . SER A 1 88 ? 16.568 -7.234 -25.782 1.00 83.19 88 SER A C 1
ATOM 703 O O . SER A 1 88 ? 17.493 -8.036 -25.896 1.00 83.19 88 SER A O 1
ATOM 705 N N . SER A 1 89 ? 16.766 -6.027 -25.241 1.00 86.00 89 SER A N 1
ATOM 706 C CA . SER A 1 89 ? 18.086 -5.595 -24.774 1.00 86.00 89 SER A CA 1
ATOM 707 C C . SER A 1 89 ? 18.458 -6.255 -23.445 1.00 86.00 89 SER A C 1
ATOM 709 O O . SER A 1 89 ? 17.650 -6.330 -22.518 1.00 86.00 89 SER A O 1
ATOM 711 N N . ALA A 1 90 ? 19.727 -6.654 -23.311 1.00 86.62 90 ALA A N 1
ATOM 712 C CA . ALA A 1 90 ? 20.256 -7.203 -22.060 1.00 86.62 90 ALA A CA 1
ATOM 713 C C . ALA A 1 90 ? 20.103 -6.221 -20.884 1.00 86.62 90 ALA A C 1
ATOM 715 O O . ALA A 1 90 ? 19.838 -6.632 -19.758 1.00 86.62 90 ALA A O 1
ATOM 716 N N . SER A 1 91 ? 20.195 -4.915 -21.159 1.00 86.44 91 SER A N 1
ATOM 717 C CA . SER A 1 91 ? 20.029 -3.874 -20.142 1.00 86.44 91 SER A CA 1
ATOM 718 C C . SER A 1 91 ? 18.610 -3.791 -19.573 1.00 86.44 91 SER A C 1
ATOM 720 O O . SER A 1 91 ? 18.449 -3.617 -18.366 1.00 86.44 91 SER A O 1
ATOM 722 N N . HIS A 1 92 ? 17.589 -3.958 -20.419 1.00 86.12 92 HIS A N 1
ATOM 723 C CA . HIS A 1 92 ? 16.197 -4.007 -19.985 1.00 86.12 92 HIS A CA 1
ATOM 724 C C . HIS A 1 92 ? 15.926 -5.275 -19.172 1.00 86.12 92 HIS A C 1
ATOM 726 O O . HIS A 1 92 ? 15.354 -5.199 -18.090 1.00 86.12 92 HIS A O 1
ATOM 732 N N . GLN A 1 93 ? 16.422 -6.426 -19.636 1.00 87.75 93 GLN A N 1
ATOM 733 C CA . GLN A 1 93 ? 16.287 -7.694 -18.914 1.00 87.75 93 GLN A CA 1
ATOM 734 C C . GLN A 1 93 ? 16.956 -7.648 -17.530 1.00 87.75 93 GLN A C 1
ATOM 736 O O . GLN A 1 93 ? 16.377 -8.110 -16.551 1.00 87.75 93 GLN A O 1
ATOM 741 N N . ALA A 1 94 ? 18.127 -7.013 -17.412 1.00 87.69 94 ALA A N 1
ATOM 742 C CA . ALA A 1 94 ? 18.782 -6.793 -16.121 1.00 87.69 94 ALA A CA 1
ATOM 743 C C . ALA A 1 94 ? 17.958 -5.882 -15.189 1.00 87.69 94 ALA A C 1
ATOM 745 O O . ALA A 1 94 ? 17.841 -6.157 -13.999 1.00 87.69 94 ALA A O 1
ATOM 746 N N . ALA A 1 95 ? 17.340 -4.819 -15.719 1.00 86.56 95 ALA A N 1
ATOM 747 C CA . ALA A 1 95 ? 16.427 -3.969 -14.948 1.00 86.56 95 ALA A CA 1
ATOM 748 C C . ALA A 1 95 ? 15.157 -4.707 -14.498 1.00 86.56 95 ALA A C 1
ATOM 750 O O . ALA A 1 95 ? 14.708 -4.504 -13.374 1.00 86.56 95 ALA A O 1
ATOM 751 N N . LEU A 1 96 ? 14.608 -5.597 -15.328 1.00 86.31 96 LEU A N 1
ATOM 752 C CA . LEU A 1 96 ? 13.477 -6.439 -14.936 1.00 86.31 96 LEU A CA 1
ATOM 753 C C . LEU A 1 96 ? 13.849 -7.455 -13.852 1.00 86.31 96 LEU A C 1
ATOM 755 O O . LEU A 1 96 ? 13.042 -7.694 -12.956 1.00 86.31 96 LEU A O 1
ATOM 759 N N . ALA A 1 97 ? 15.055 -8.025 -13.898 1.00 86.50 97 ALA A N 1
ATOM 760 C CA . ALA A 1 97 ? 15.536 -8.928 -12.855 1.00 86.50 97 ALA A CA 1
ATOM 761 C C . ALA A 1 97 ? 15.647 -8.216 -11.495 1.00 86.50 97 ALA A C 1
ATOM 763 O O . ALA A 1 97 ? 15.184 -8.741 -10.481 1.00 86.50 97 ALA A O 1
ATOM 764 N N . ASP A 1 98 ? 16.181 -6.992 -11.482 1.00 85.81 98 ASP A N 1
ATOM 765 C CA . ASP A 1 98 ? 16.246 -6.177 -10.265 1.00 85.81 98 ASP A CA 1
ATOM 766 C C . ASP A 1 98 ? 14.858 -5.749 -9.785 1.00 85.81 98 ASP A C 1
ATOM 768 O O . ASP A 1 98 ? 14.581 -5.800 -8.589 1.00 85.81 98 ASP A O 1
ATOM 772 N N . PHE A 1 99 ? 13.954 -5.394 -10.702 1.00 85.50 99 PHE A N 1
ATOM 773 C CA . PHE A 1 99 ? 12.569 -5.076 -10.358 1.00 85.50 99 PHE A CA 1
ATOM 774 C C . PHE A 1 99 ? 11.840 -6.273 -9.737 1.00 85.50 99 PHE A C 1
ATOM 776 O O . PHE A 1 99 ? 11.136 -6.117 -8.736 1.00 85.50 99 PHE A O 1
ATOM 783 N N . ALA A 1 100 ? 12.029 -7.475 -10.286 1.00 83.44 100 ALA A N 1
ATOM 784 C CA . ALA A 1 100 ? 11.464 -8.698 -9.729 1.00 83.44 100 ALA A CA 1
ATOM 785 C C . ALA A 1 100 ? 12.000 -8.960 -8.315 1.00 83.44 100 ALA A C 1
ATOM 787 O O . ALA A 1 100 ? 11.227 -9.263 -7.408 1.00 83.44 100 ALA A O 1
ATOM 788 N N . ARG A 1 101 ? 13.307 -8.773 -8.102 1.00 84.62 101 ARG A N 1
ATOM 789 C CA . ARG A 1 101 ? 13.928 -8.909 -6.783 1.00 84.62 101 ARG A CA 1
ATOM 790 C C . ARG A 1 101 ? 13.402 -7.876 -5.786 1.00 84.62 101 ARG A C 1
ATOM 792 O O . ARG A 1 101 ? 13.000 -8.253 -4.691 1.00 84.62 101 ARG A O 1
ATOM 799 N N . PHE A 1 102 ? 13.345 -6.607 -6.183 1.00 82.56 102 PHE A N 1
ATOM 800 C CA . PHE A 1 102 ? 12.798 -5.526 -5.364 1.00 82.56 102 PHE A CA 1
ATOM 801 C C . PHE A 1 102 ? 11.351 -5.806 -4.954 1.00 82.56 102 PHE A C 1
ATOM 803 O O . PHE A 1 102 ? 11.008 -5.643 -3.790 1.00 82.56 102 PHE A O 1
ATOM 810 N N . SER A 1 103 ? 10.527 -6.295 -5.885 1.00 74.94 103 SER A N 1
ATOM 811 C CA . SER A 1 103 ? 9.120 -6.625 -5.619 1.00 74.94 103 SER A CA 1
ATOM 812 C C . SER A 1 103 ? 8.963 -7.776 -4.617 1.00 74.94 103 SER A C 1
ATOM 814 O O . SER A 1 103 ? 8.013 -7.806 -3.838 1.00 74.94 103 SER A O 1
ATOM 816 N N . ILE A 1 104 ? 9.894 -8.734 -4.619 1.00 75.75 104 ILE A N 1
ATOM 817 C CA . ILE A 1 104 ? 9.921 -9.822 -3.633 1.00 75.75 104 ILE A CA 1
ATOM 818 C C . ILE A 1 104 ? 10.387 -9.291 -2.273 1.00 75.75 104 ILE A C 1
ATOM 820 O O . ILE A 1 104 ? 9.769 -9.595 -1.258 1.00 75.75 104 ILE A O 1
ATOM 824 N N . GLU A 1 105 ? 11.437 -8.475 -2.228 1.00 70.62 105 GLU A N 1
ATOM 825 C CA . GLU A 1 105 ? 11.958 -7.910 -0.975 1.00 70.62 105 GLU A CA 1
ATOM 826 C C . GLU A 1 105 ? 10.956 -6.938 -0.320 1.00 70.62 105 GLU A C 1
ATOM 828 O O . GLU A 1 105 ? 10.775 -6.964 0.899 1.00 70.62 105 GLU A O 1
ATOM 833 N N . SER A 1 106 ? 10.225 -6.147 -1.111 1.00 63.53 106 SER A N 1
ATOM 834 C CA . SER A 1 106 ? 9.181 -5.245 -0.613 1.00 63.53 106 SER A CA 1
ATOM 835 C C . SER A 1 106 ? 7.969 -5.987 -0.046 1.00 63.53 106 SER A C 1
ATOM 837 O O . SER A 1 106 ? 7.311 -5.468 0.853 1.00 63.53 106 SER A O 1
ATOM 839 N N . SER A 1 107 ? 7.703 -7.222 -0.492 1.00 60.66 107 SER A N 1
ATOM 840 C CA . SER A 1 107 ? 6.585 -8.024 0.027 1.00 60.66 107 SER A CA 1
ATOM 841 C C . SER A 1 107 ? 6.697 -8.295 1.533 1.00 60.66 107 SER A C 1
ATOM 843 O O . SER A 1 107 ? 5.685 -8.382 2.225 1.00 60.66 107 SER A O 1
ATOM 845 N N . HIS A 1 108 ? 7.920 -8.352 2.076 1.00 62.00 108 HIS A N 1
ATOM 846 C CA . HIS A 1 108 ? 8.134 -8.498 3.515 1.00 62.00 108 HIS A CA 1
ATOM 847 C C . HIS A 1 108 ? 7.675 -7.253 4.291 1.00 62.00 108 HIS A C 1
ATOM 849 O O . HIS A 1 108 ? 7.123 -7.372 5.383 1.00 62.00 108 HIS A O 1
ATOM 855 N N . ILE A 1 109 ? 7.870 -6.057 3.726 1.00 66.62 109 ILE A N 1
ATOM 856 C CA . ILE A 1 109 ? 7.430 -4.796 4.336 1.00 66.62 109 ILE A CA 1
ATOM 857 C C . ILE A 1 109 ? 5.901 -4.760 4.397 1.00 66.62 109 ILE A C 1
ATOM 859 O O . ILE A 1 109 ? 5.342 -4.469 5.453 1.00 66.62 109 ILE A O 1
ATOM 863 N N . ASP A 1 110 ? 5.230 -5.145 3.311 1.00 63.44 110 ASP A N 1
ATOM 864 C CA . ASP A 1 110 ? 3.766 -5.203 3.260 1.00 63.44 110 ASP A CA 1
ATOM 865 C C . ASP A 1 110 ? 3.196 -6.198 4.281 1.00 63.44 110 ASP A C 1
ATOM 867 O O . ASP A 1 110 ? 2.192 -5.918 4.937 1.00 63.44 110 ASP A O 1
ATOM 871 N N . VAL A 1 111 ? 3.848 -7.349 4.474 1.00 64.00 111 VAL A N 1
ATOM 872 C CA . VAL A 1 111 ? 3.451 -8.332 5.496 1.00 64.00 111 VAL A CA 1
ATOM 873 C C . VAL A 1 111 ? 3.572 -7.749 6.907 1.00 64.00 111 VAL A C 1
ATOM 875 O O . VAL A 1 111 ? 2.652 -7.913 7.710 1.00 64.00 111 VAL A O 1
ATOM 878 N N . VAL A 1 112 ? 4.663 -7.038 7.210 1.00 66.88 112 VAL A N 1
ATOM 879 C CA . VAL A 1 112 ? 4.871 -6.408 8.526 1.00 66.88 112 VAL A CA 1
ATOM 880 C C . VAL A 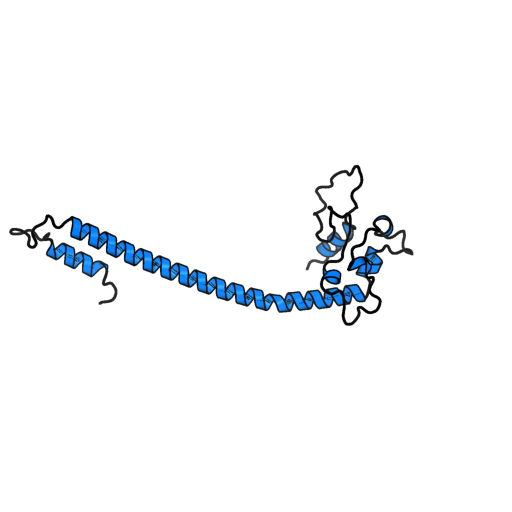1 112 ? 3.845 -5.305 8.783 1.00 66.88 112 VAL A C 1
ATOM 882 O O . VAL A 1 112 ? 3.242 -5.279 9.857 1.00 66.88 112 VAL A O 1
ATOM 885 N N . ILE A 1 113 ? 3.599 -4.434 7.801 1.00 70.56 113 ILE A N 1
ATOM 886 C CA . ILE A 1 113 ? 2.605 -3.358 7.916 1.00 70.56 113 ILE A CA 1
ATOM 887 C C . ILE A 1 113 ? 1.210 -3.951 8.137 1.00 70.56 113 ILE A C 1
ATOM 889 O O . ILE A 1 113 ? 0.507 -3.539 9.057 1.00 70.56 113 ILE A O 1
ATOM 893 N N . ASN A 1 114 ? 0.825 -4.970 7.367 1.00 77.31 114 ASN A N 1
ATOM 894 C CA . ASN A 1 114 ? -0.477 -5.618 7.518 1.00 77.31 114 ASN A CA 1
ATOM 895 C C . ASN A 1 114 ? -0.646 -6.296 8.886 1.00 77.31 114 ASN A C 1
ATOM 897 O O . ASN A 1 114 ? -1.729 -6.238 9.469 1.00 77.31 114 ASN A O 1
ATOM 901 N N . ALA A 1 115 ? 0.410 -6.916 9.419 1.00 79.00 115 ALA A N 1
ATOM 902 C CA . ALA A 1 115 ? 0.380 -7.507 10.754 1.00 79.00 115 ALA A CA 1
ATOM 903 C C . ALA A 1 115 ? 0.191 -6.438 11.845 1.00 79.00 115 ALA A C 1
ATOM 905 O O . ALA A 1 115 ? -0.663 -6.604 12.714 1.00 79.00 115 ALA A O 1
ATOM 906 N N . GLN A 1 116 ? 0.921 -5.320 11.764 1.00 81.06 116 GLN A N 1
ATOM 907 C CA . GLN A 1 116 ? 0.777 -4.197 12.697 1.00 81.06 116 GLN A CA 1
ATOM 908 C C . GLN A 1 116 ? -0.612 -3.553 12.616 1.00 81.06 116 GLN A C 1
ATOM 910 O O . GLN A 1 116 ? -1.236 -3.307 13.645 1.00 81.06 116 GLN A O 1
ATOM 915 N N . MET A 1 117 ? -1.132 -3.329 11.406 1.00 80.00 117 MET A N 1
ATOM 916 C CA . MET A 1 117 ? -2.479 -2.784 11.212 1.00 80.00 117 MET A CA 1
ATOM 917 C C . MET A 1 117 ? -3.556 -3.702 11.790 1.00 80.00 117 MET A C 1
ATOM 919 O O . MET A 1 117 ? -4.514 -3.227 12.394 1.00 80.00 117 MET A O 1
ATOM 923 N N . LYS A 1 118 ? -3.400 -5.021 11.639 1.00 82.00 118 LYS A N 1
ATOM 924 C CA . LYS A 1 118 ? -4.338 -5.991 12.208 1.00 82.00 118 LYS A CA 1
ATOM 925 C C . LYS A 1 118 ? -4.353 -5.939 13.736 1.00 82.00 118 LYS A C 1
ATOM 927 O O . LYS A 1 118 ? -5.433 -5.996 14.314 1.00 82.00 118 LYS A O 1
ATOM 932 N N . GLU A 1 119 ? -3.190 -5.816 14.369 1.00 87.00 119 GLU A N 1
ATOM 933 C CA . GLU A 1 119 ? -3.087 -5.703 15.828 1.00 87.00 119 GLU A CA 1
ATOM 934 C C . GLU A 1 119 ? -3.773 -4.431 16.343 1.00 87.00 119 GLU A C 1
ATOM 936 O O . GLU A 1 119 ? -4.557 -4.492 17.287 1.00 87.00 119 GLU A O 1
ATOM 941 N N . ILE A 1 120 ? -3.562 -3.297 15.664 1.00 87.06 120 ILE A N 1
ATOM 942 C CA . ILE A 1 120 ? -4.221 -2.025 15.998 1.00 87.06 120 ILE A CA 1
ATOM 943 C C . ILE A 1 120 ? -5.744 -2.169 15.924 1.00 87.06 120 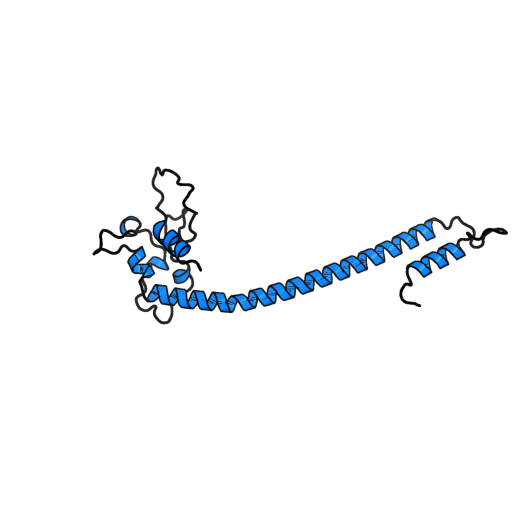ILE A C 1
ATOM 945 O O . ILE A 1 120 ? -6.431 -1.800 16.868 1.00 87.06 120 ILE A O 1
ATOM 949 N N . LEU A 1 121 ? -6.277 -2.768 14.855 1.00 84.62 121 LEU A N 1
ATOM 950 C CA . LEU A 1 121 ? -7.725 -2.964 14.701 1.00 84.62 121 LEU A CA 1
ATOM 951 C C . LEU A 1 121 ? -8.322 -3.881 15.779 1.00 84.62 121 LEU A C 1
ATOM 953 O O . LEU A 1 121 ? -9.456 -3.675 16.214 1.00 84.62 121 LEU A O 1
ATOM 957 N N . ILE A 1 122 ? -7.584 -4.911 16.204 1.00 88.81 122 ILE A N 1
ATOM 958 C CA . ILE A 1 122 ? -8.010 -5.788 17.303 1.00 88.81 122 ILE A CA 1
ATOM 959 C C . ILE A 1 122 ? -8.068 -4.992 18.609 1.00 88.81 122 ILE A C 1
ATOM 961 O O . ILE A 1 122 ? -9.056 -5.093 19.339 1.00 88.81 122 ILE A O 1
ATOM 965 N N . GLN A 1 123 ? -7.043 -4.182 18.876 1.00 91.00 123 GLN A N 1
ATOM 966 C CA . GLN A 1 123 ? -6.968 -3.358 20.075 1.00 91.00 123 GLN A CA 1
ATOM 967 C C . GLN A 1 123 ? -8.064 -2.284 20.101 1.00 91.00 123 GLN A C 1
ATOM 969 O O . GLN A 1 123 ? -8.758 -2.158 21.105 1.00 91.00 123 GLN A O 1
ATOM 974 N N . GLU A 1 124 ? -8.287 -1.576 18.991 1.00 90.25 124 GLU A N 1
ATOM 975 C CA . GLU A 1 124 ? -9.360 -0.582 18.863 1.00 90.25 124 GLU A CA 1
ATOM 976 C C . GLU A 1 124 ? -10.726 -1.203 19.148 1.00 90.25 124 GLU A C 1
ATOM 978 O O . GLU A 1 124 ? -11.511 -0.654 19.918 1.00 90.25 124 GLU A O 1
ATOM 983 N N . LYS A 1 125 ? -10.993 -2.396 18.607 1.00 90.44 125 LYS A N 1
ATOM 984 C CA . LYS A 1 125 ? -12.247 -3.102 18.869 1.00 90.44 125 LYS A CA 1
ATOM 985 C C . LYS A 1 125 ? -12.395 -3.503 20.341 1.00 90.44 125 LYS A C 1
ATOM 987 O O . LYS A 1 125 ? -13.484 -3.377 20.901 1.00 90.44 125 LYS A O 1
ATOM 992 N N . ALA A 1 126 ? -11.322 -3.971 20.977 1.00 90.75 126 ALA A N 1
ATOM 993 C CA . ALA A 1 126 ? -11.334 -4.290 22.403 1.00 90.75 126 ALA A CA 1
ATOM 994 C C . ALA A 1 126 ? -11.590 -3.036 23.262 1.00 90.75 126 ALA A C 1
ATOM 996 O O . ALA A 1 126 ? -12.365 -3.080 24.224 1.00 90.75 126 ALA A O 1
ATOM 997 N N . ASP A 1 127 ? -10.997 -1.902 22.888 1.00 90.19 127 ASP A N 1
ATOM 998 C CA . ASP A 1 127 ? -11.184 -0.620 23.566 1.00 90.19 127 ASP A CA 1
ATOM 999 C C . ASP A 1 127 ? -12.595 -0.046 23.347 1.00 90.19 127 ASP A C 1
ATOM 1001 O O . ASP A 1 127 ? -13.190 0.502 24.282 1.00 90.19 127 ASP A O 1
ATOM 1005 N N . GLU A 1 128 ? -13.185 -0.227 22.163 1.00 91.44 128 GLU A N 1
ATOM 1006 C CA . GLU A 1 128 ? -14.588 0.100 21.881 1.00 91.44 128 GLU A CA 1
ATOM 1007 C C . GLU A 1 128 ? -15.550 -0.736 22.732 1.00 91.44 128 GLU A C 1
ATOM 1009 O O . GLU A 1 128 ? -16.476 -0.192 23.343 1.00 91.44 128 GLU A O 1
ATOM 1014 N N . GLU A 1 129 ? -15.331 -2.051 22.818 1.00 91.00 129 GLU A N 1
ATOM 1015 C CA . GLU A 1 129 ? -16.148 -2.949 23.641 1.00 91.00 129 GLU A CA 1
ATOM 1016 C C . GLU A 1 129 ? -16.064 -2.570 25.124 1.00 91.00 129 GLU A C 1
ATOM 1018 O O . GLU A 1 129 ? -17.094 -2.464 25.803 1.00 91.00 129 GLU A O 1
ATOM 1023 N N . LYS A 1 130 ? -14.857 -2.265 25.614 1.00 88.94 130 LYS A N 1
ATOM 1024 C CA . LYS A 1 130 ? -14.636 -1.775 26.978 1.00 88.94 130 LYS A CA 1
ATOM 1025 C C . LYS A 1 130 ? -15.331 -0.437 27.222 1.00 88.94 130 LYS A C 1
ATOM 1027 O O . LYS A 1 130 ? -16.013 -0.273 28.234 1.00 88.94 130 LYS A O 1
ATOM 1032 N N . SER A 1 131 ? -15.201 0.508 26.294 1.00 88.88 131 SER A N 1
ATOM 1033 C CA . SER A 1 131 ? -15.840 1.824 26.389 1.00 88.88 131 SER A CA 1
ATOM 1034 C C . SER A 1 131 ? -17.360 1.688 26.438 1.00 88.88 131 SER A C 1
ATOM 1036 O O . SER A 1 131 ? -18.002 2.253 27.321 1.00 88.88 131 SER A O 1
ATOM 1038 N N . LYS A 1 132 ? -17.939 0.848 25.574 1.00 89.81 132 LYS A N 1
ATOM 1039 C CA . LYS A 1 132 ? -19.376 0.550 25.561 1.00 89.81 132 LYS A CA 1
ATOM 1040 C C . LYS A 1 132 ? -19.852 -0.070 26.875 1.00 89.81 132 LYS A C 1
ATOM 1042 O O . LYS A 1 132 ? -20.918 0.307 27.372 1.00 89.81 132 LYS A O 1
ATOM 1047 N N . ALA A 1 133 ? -19.079 -0.991 27.452 1.00 85.12 133 ALA A N 1
ATOM 1048 C CA . ALA A 1 133 ? -19.390 -1.579 28.752 1.00 85.12 133 ALA A CA 1
ATOM 1049 C C . ALA A 1 133 ? -19.412 -0.511 29.859 1.00 85.12 133 ALA A C 1
ATOM 1051 O O . ALA A 1 133 ? -20.392 -0.421 30.599 1.00 85.12 133 ALA A O 1
ATOM 1052 N N . ILE A 1 134 ? -18.396 0.358 29.913 1.00 83.50 134 ILE A N 1
ATOM 1053 C CA . ILE A 1 134 ? -18.317 1.466 30.878 1.00 83.50 134 ILE A CA 1
ATOM 1054 C C . ILE A 1 134 ? -19.502 2.422 30.714 1.00 83.50 134 ILE A C 1
ATOM 1056 O O . ILE A 1 134 ? -20.171 2.749 31.692 1.00 83.50 134 ILE A O 1
ATOM 1060 N N . THR A 1 135 ? -19.806 2.850 29.487 1.00 82.94 135 THR A N 1
ATOM 1061 C CA . THR A 1 135 ? -20.931 3.755 29.217 1.00 82.94 135 THR A CA 1
ATOM 1062 C C . THR A 1 135 ? -22.263 3.137 29.641 1.00 82.94 135 THR A C 1
ATOM 1064 O O . THR A 1 135 ? -23.097 3.825 30.225 1.00 82.94 135 THR A O 1
ATOM 1067 N N . THR A 1 136 ? -22.451 1.834 29.415 1.00 85.06 136 THR A N 1
ATOM 1068 C CA . THR A 1 136 ? -23.655 1.109 29.849 1.00 85.06 136 THR A CA 1
ATOM 1069 C C . THR A 1 136 ? -23.797 1.130 31.371 1.00 85.06 136 THR A C 1
ATOM 1071 O O . THR A 1 136 ? -24.856 1.500 31.876 1.00 85.06 136 THR A O 1
ATOM 1074 N N . ILE A 1 137 ? -22.717 0.821 32.098 1.00 82.88 137 ILE A N 1
ATOM 1075 C CA . ILE A 1 137 ? -22.683 0.880 33.567 1.00 82.88 137 ILE A CA 1
ATOM 1076 C C . ILE A 1 137 ? -23.038 2.289 34.055 1.00 82.88 137 ILE A C 1
ATOM 1078 O O . ILE A 1 137 ? -23.892 2.450 34.925 1.00 82.88 137 ILE A O 1
ATOM 1082 N N . LEU A 1 138 ? -22.423 3.324 33.475 1.00 79.25 138 LEU A N 1
ATOM 1083 C CA . LEU A 1 138 ? -22.671 4.715 33.861 1.00 79.25 138 LEU A CA 1
ATOM 1084 C C . LEU A 1 138 ? -24.132 5.125 33.647 1.00 79.25 138 LEU A C 1
ATOM 1086 O O . LEU A 1 138 ? -24.708 5.779 34.516 1.00 79.25 138 LEU A O 1
ATOM 1090 N N . PHE A 1 139 ? -24.750 4.728 32.532 1.00 82.00 139 PHE A N 1
ATOM 1091 C CA . PHE A 1 139 ? -26.166 5.008 32.283 1.00 82.00 139 PHE A CA 1
ATOM 1092 C C . PHE A 1 139 ? -27.090 4.276 33.254 1.00 82.00 139 PHE A C 1
ATOM 1094 O O . PHE A 1 139 ? -28.075 4.865 33.705 1.00 82.00 139 PHE A O 1
ATOM 1101 N N . ASP A 1 140 ? -26.793 3.025 33.601 1.00 79.44 140 ASP A N 1
ATOM 1102 C CA . ASP A 1 140 ? -27.604 2.271 34.556 1.00 79.44 140 ASP A CA 1
ATOM 1103 C C . ASP A 1 140 ? -27.469 2.828 35.982 1.00 79.44 140 ASP A C 1
ATOM 1105 O O . ASP A 1 140 ? -28.477 2.984 36.680 1.00 79.44 140 ASP A O 1
ATOM 1109 N N . VAL A 1 141 ? -26.263 3.243 36.388 1.00 78.44 141 VAL A N 1
ATOM 1110 C CA . VAL A 1 141 ? -26.038 3.977 37.644 1.00 78.44 141 VAL A CA 1
ATOM 1111 C C . VAL A 1 141 ? -26.795 5.303 37.631 1.00 78.44 141 VAL A C 1
ATOM 1113 O O . VAL A 1 141 ? -27.570 5.560 38.548 1.00 78.44 141 VAL A O 1
ATOM 1116 N N . ALA A 1 142 ? -26.647 6.123 36.587 1.00 75.75 142 ALA A N 1
ATOM 1117 C CA . ALA A 1 142 ? -27.336 7.408 36.478 1.00 75.75 142 ALA A CA 1
ATOM 1118 C C . ALA A 1 142 ? -28.865 7.249 36.507 1.00 75.75 142 ALA A C 1
ATOM 1120 O O . ALA A 1 142 ? -29.547 8.006 37.195 1.00 75.75 142 ALA A O 1
ATOM 1121 N N . ARG A 1 143 ? -29.411 6.232 35.827 1.00 76.25 143 ARG A N 1
ATOM 1122 C CA . ARG A 1 143 ? -30.844 5.898 35.861 1.00 76.25 143 ARG A CA 1
ATOM 1123 C C . ARG A 1 143 ? -31.298 5.494 37.264 1.00 76.25 143 ARG A C 1
ATOM 1125 O O . ARG A 1 143 ? -32.395 5.869 37.669 1.00 76.25 143 ARG A O 1
ATOM 1132 N N . THR A 1 144 ? -30.475 4.744 37.991 1.00 73.12 144 THR A N 1
ATOM 1133 C CA . THR A 1 144 ? -30.771 4.315 39.365 1.00 73.12 144 THR A CA 1
ATOM 1134 C C . THR A 1 144 ? -30.721 5.500 40.332 1.00 73.12 144 THR A C 1
ATOM 1136 O O . THR A 1 144 ? -31.650 5.691 41.110 1.00 73.12 144 THR A O 1
ATOM 1139 N N . LEU A 1 145 ? -29.702 6.362 40.224 1.00 69.44 145 LEU A N 1
ATOM 1140 C CA . LEU A 1 145 ? -29.585 7.597 41.007 1.00 69.44 145 LEU A CA 1
ATOM 1141 C C . LEU A 1 145 ? -30.741 8.571 40.722 1.00 69.44 145 LEU A C 1
ATOM 1143 O O . LEU A 1 145 ? -31.322 9.131 41.645 1.00 69.44 145 LEU A O 1
ATOM 1147 N N . ALA A 1 146 ? -31.143 8.729 39.459 1.00 68.44 146 ALA A N 1
ATOM 1148 C CA . ALA A 1 146 ? -32.270 9.585 39.081 1.00 68.44 146 ALA A CA 1
ATOM 1149 C C . ALA A 1 146 ? -33.622 9.104 39.651 1.00 68.44 146 ALA A C 1
ATOM 1151 O O . ALA A 1 146 ? -34.550 9.899 39.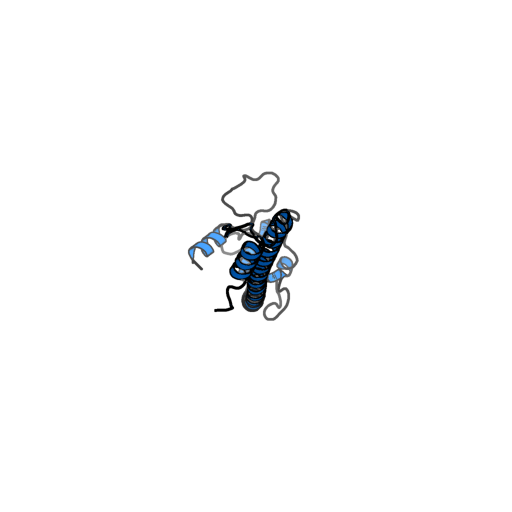780 1.00 68.44 146 ALA A O 1
ATOM 1152 N N . ARG A 1 147 ? -33.740 7.817 40.010 1.00 70.31 147 ARG A N 1
ATOM 1153 C CA . ARG A 1 147 ? -34.935 7.218 40.634 1.00 70.31 147 ARG A CA 1
ATOM 1154 C C . ARG A 1 147 ? -34.930 7.286 42.168 1.00 70.31 147 ARG A C 1
ATOM 1156 O O . ARG A 1 147 ? -35.853 6.779 42.797 1.00 70.31 147 ARG A O 1
ATOM 1163 N N . GLN A 1 148 ? -33.946 7.947 42.786 1.00 67.38 148 GLN A N 1
ATOM 1164 C CA . GLN A 1 148 ? -33.813 8.059 44.248 1.00 67.38 148 GLN A CA 1
ATOM 1165 C C . GLN A 1 148 ? -34.877 8.922 44.947 1.00 67.38 148 GLN A C 1
ATOM 1167 O O . GLN A 1 148 ? -34.773 9.168 46.145 1.00 67.38 148 GLN A O 1
ATOM 1172 N N . THR A 1 149 ? -35.948 9.328 44.265 1.00 61.69 149 THR A N 1
ATOM 1173 C CA . THR A 1 149 ? -37.159 9.845 44.926 1.00 61.69 149 THR A CA 1
ATOM 1174 C C . THR A 1 149 ? -37.927 8.762 45.708 1.00 61.69 149 THR A C 1
ATOM 1176 O O . THR A 1 149 ? -38.952 9.060 46.318 1.00 61.69 149 THR A O 1
ATOM 1179 N N . LEU A 1 150 ? -37.434 7.517 45.720 1.00 62.09 150 LEU A N 1
ATOM 1180 C CA . LEU A 1 150 ? -37.959 6.372 46.468 1.00 62.09 150 LEU A CA 1
ATOM 1181 C C . LEU A 1 150 ? -37.317 6.238 47.862 1.00 62.09 150 LEU A C 1
ATOM 1183 O O . LEU A 1 150 ? -36.112 6.439 48.037 1.00 62.09 150 LEU A O 1
ATOM 1187 N N . ALA A 1 151 ? -38.113 5.830 48.854 1.00 61.59 151 ALA A N 1
ATOM 1188 C CA . ALA A 1 151 ? -37.630 5.545 50.204 1.00 61.59 151 ALA A CA 1
ATOM 1189 C C . ALA A 1 151 ? -36.560 4.430 50.204 1.00 61.59 151 ALA A C 1
ATOM 1191 O O . ALA A 1 151 ? -36.645 3.450 49.461 1.00 61.59 151 ALA A O 1
ATOM 1192 N N . PHE A 1 152 ? -35.533 4.575 51.053 1.00 60.12 152 PHE A N 1
ATOM 1193 C CA . PHE A 1 152 ? -34.390 3.649 51.108 1.00 60.12 152 PHE A CA 1
ATOM 1194 C C . PHE A 1 152 ? -34.794 2.213 51.490 1.00 60.12 152 PHE A C 1
ATOM 1196 O O . PHE A 1 152 ? -34.230 1.244 50.981 1.00 60.12 152 PHE A O 1
ATOM 1203 N N . ARG A 1 153 ? -35.809 2.084 52.351 1.00 58.56 153 ARG A N 1
ATOM 1204 C CA . ARG A 1 153 ? -36.530 0.840 52.641 1.00 58.56 153 ARG A CA 1
ATOM 1205 C C . ARG A 1 153 ? -37.977 1.000 52.180 1.00 58.56 153 ARG A C 1
ATOM 1207 O O . ARG A 1 153 ? -38.545 2.074 52.377 1.00 58.56 153 ARG A O 1
ATOM 1214 N N . GLY A 1 154 ? -38.552 -0.047 51.590 1.00 58.12 154 GLY A N 1
ATOM 1215 C CA . GLY A 1 154 ? -39.983 -0.090 51.287 1.00 58.12 154 GLY A CA 1
ATOM 1216 C C . GLY A 1 154 ? -40.818 0.036 52.565 1.00 58.12 154 GLY A C 1
ATOM 1217 O O . GLY A 1 154 ? -40.374 -0.348 53.652 1.00 58.12 154 GLY A O 1
ATOM 1218 N N . SER A 1 155 ? -42.014 0.615 52.463 1.00 52.41 155 SER A N 1
ATOM 1219 C CA . SER A 1 155 ? -42.961 0.649 53.578 1.00 52.41 155 SER A CA 1
ATOM 1220 C C . SER A 1 155 ? -43.768 -0.652 53.615 1.00 52.41 155 SER A C 1
ATOM 1222 O O . SER A 1 155 ? -44.607 -0.876 52.749 1.00 52.41 155 SER A O 1
ATOM 1224 N N . GLY A 1 156 ? -43.563 -1.500 54.627 1.00 66.19 156 GLY A N 1
ATOM 1225 C CA . GLY A 1 156 ? -44.354 -2.727 54.805 1.00 66.19 156 GLY A CA 1
ATOM 1226 C C . GLY A 1 156 ? -43.847 -3.924 53.988 1.00 66.19 156 GLY A C 1
ATOM 1227 O O . GLY A 1 156 ? -42.679 -4.278 54.110 1.00 66.19 156 GLY A O 1
ATOM 1228 N N . ASN A 1 157 ? -44.736 -4.549 53.202 1.00 57.75 157 ASN A N 1
ATOM 1229 C CA . ASN A 1 157 ? -44.497 -5.753 52.378 1.00 57.75 157 ASN A CA 1
ATOM 1230 C C . ASN A 1 157 ? -43.876 -5.459 50.992 1.00 57.75 157 ASN A C 1
ATOM 1232 O O . ASN A 1 157 ? -43.869 -6.335 50.132 1.00 57.75 157 ASN A O 1
ATOM 1236 N N . ASP A 1 158 ? -43.402 -4.237 50.740 1.00 59.22 158 ASP A N 1
ATOM 1237 C CA . ASP A 1 158 ? -42.812 -3.884 49.445 1.00 59.22 158 ASP A CA 1
ATOM 1238 C C . ASP A 1 158 ? -41.374 -4.410 49.322 1.00 59.22 158 ASP A C 1
ATOM 1240 O O . ASP A 1 158 ? -40.434 -3.853 49.899 1.00 59.22 158 ASP A O 1
ATOM 1244 N N . ASP A 1 159 ? -41.211 -5.444 48.494 1.00 59.62 159 ASP A N 1
ATOM 1245 C CA . ASP A 1 159 ? -39.924 -6.028 48.086 1.00 59.62 159 ASP A CA 1
ATOM 1246 C C . ASP A 1 159 ? -39.113 -5.116 47.125 1.00 59.62 159 ASP A C 1
ATOM 1248 O O . ASP A 1 159 ? -37.971 -5.423 46.786 1.00 59.62 159 ASP A O 1
ATOM 1252 N N . ASP A 1 160 ? -39.659 -3.959 46.724 1.00 60.53 160 ASP A N 1
ATOM 1253 C CA . ASP A 1 160 ? -39.139 -3.080 45.655 1.00 60.53 160 ASP A CA 1
ATOM 1254 C C . ASP A 1 160 ? -38.433 -1.794 46.153 1.00 60.53 160 ASP A C 1
ATOM 1256 O O . ASP A 1 160 ? -38.361 -0.770 45.466 1.00 60.53 160 ASP A O 1
ATOM 1260 N N . GLY A 1 161 ? -37.872 -1.825 47.366 1.00 65.56 161 GLY A N 1
ATOM 1261 C CA . GLY A 1 161 ? -37.118 -0.698 47.931 1.00 65.56 161 GLY A CA 1
ATOM 1262 C C . GLY A 1 161 ? -35.838 -0.338 47.152 1.00 65.56 161 GLY A C 1
ATOM 1263 O O . GLY A 1 161 ? -35.218 -1.175 46.493 1.00 65.56 161 GLY A O 1
ATOM 1264 N N . ASN A 1 162 ? -35.373 0.910 47.296 1.00 70.62 162 ASN A N 1
ATOM 1265 C CA . ASN A 1 162 ? -34.169 1.433 46.623 1.00 70.62 162 ASN A CA 1
ATOM 1266 C C . ASN A 1 162 ? -32.911 0.563 46.879 1.00 70.62 162 ASN A C 1
ATOM 1268 O O . ASN A 1 162 ? -32.068 0.392 46.001 1.00 70.62 162 ASN A O 1
ATOM 1272 N N . PHE A 1 163 ? -32.814 -0.068 48.056 1.00 70.88 163 PHE A N 1
ATOM 1273 C CA . PHE A 1 163 ? -31.746 -1.020 48.386 1.00 70.88 163 PHE A CA 1
ATOM 1274 C C . PHE A 1 163 ? -31.690 -2.237 47.440 1.00 70.88 163 PHE A C 1
ATOM 1276 O O . PHE A 1 163 ? -30.612 -2.576 46.953 1.00 70.88 163 PHE A O 1
ATOM 1283 N N . ILE A 1 164 ? -32.830 -2.865 47.128 1.00 72.50 164 ILE A N 1
ATOM 1284 C CA . ILE A 1 164 ? -32.894 -4.039 46.237 1.00 72.50 164 ILE A CA 1
ATOM 1285 C C . ILE A 1 164 ? -32.512 -3.654 44.804 1.00 72.50 164 ILE A C 1
ATOM 1287 O O . ILE A 1 164 ? -31.784 -4.390 44.136 1.00 72.50 164 ILE A O 1
ATOM 1291 N N . GLN A 1 165 ? -32.909 -2.462 44.349 1.00 72.94 165 GLN A N 1
ATOM 1292 C CA . GLN A 1 165 ? -32.521 -1.952 43.030 1.00 72.94 165 GLN A CA 1
ATOM 1293 C C . GLN A 1 165 ? -31.005 -1.725 42.919 1.00 72.94 165 GLN A C 1
ATOM 1295 O O . GLN A 1 165 ? -30.409 -2.080 41.900 1.00 72.94 165 GLN A O 1
ATOM 1300 N N . ILE A 1 166 ? -30.363 -1.209 43.973 1.00 75.00 166 ILE A N 1
ATOM 1301 C CA . ILE A 1 166 ? -28.902 -1.042 44.035 1.00 75.00 166 ILE A CA 1
ATOM 1302 C C . ILE A 1 166 ? -28.191 -2.405 44.046 1.00 75.00 166 ILE A C 1
ATOM 1304 O O . ILE A 1 166 ? -27.214 -2.590 43.321 1.00 75.00 166 ILE A O 1
ATOM 1308 N N . VAL A 1 167 ? -28.687 -3.385 44.808 1.00 74.25 167 VAL A N 1
ATOM 1309 C CA . VAL A 1 167 ? -28.127 -4.751 44.830 1.00 74.25 167 VAL A CA 1
ATOM 1310 C C . VAL A 1 167 ? -28.246 -5.422 43.456 1.00 74.25 167 VAL A C 1
ATOM 1312 O O . VAL A 1 167 ? -27.270 -5.988 42.959 1.00 74.25 167 VAL A O 1
ATOM 1315 N N . HIS A 1 168 ? -29.398 -5.304 42.788 1.00 74.75 168 HIS A N 1
ATOM 1316 C CA . HIS A 1 168 ? -29.573 -5.817 41.429 1.00 74.75 168 HIS A CA 1
ATOM 1317 C C . HIS A 1 168 ? -28.656 -5.128 40.415 1.00 74.75 168 HIS A C 1
ATOM 1319 O O . HIS A 1 168 ? -28.088 -5.808 39.558 1.00 74.75 168 HIS A O 1
ATOM 1325 N N . LEU A 1 169 ? -28.466 -3.811 40.519 1.00 76.31 169 LEU A N 1
ATOM 1326 C CA . LEU A 1 169 ? -27.530 -3.062 39.681 1.00 76.31 169 LEU A CA 1
ATOM 1327 C C . LEU A 1 169 ? -26.093 -3.584 39.842 1.00 76.31 169 LEU A C 1
ATOM 1329 O O . LEU A 1 169 ? -25.435 -3.888 38.849 1.00 76.31 169 LEU A O 1
ATOM 1333 N N . LEU A 1 170 ? -25.633 -3.765 41.083 1.00 74.19 170 LEU A N 1
ATOM 1334 C CA . LEU A 1 170 ? -24.299 -4.296 41.378 1.00 74.19 170 LEU A CA 1
ATOM 1335 C C . LEU A 1 170 ? -24.124 -5.729 40.847 1.00 74.19 170 LEU A C 1
ATOM 1337 O O . LEU A 1 170 ? -23.107 -6.038 40.227 1.00 74.19 170 LEU A O 1
ATOM 1341 N N . SER A 1 171 ? -25.142 -6.582 40.996 1.00 76.12 171 SER A N 1
ATOM 1342 C CA . SER A 1 171 ? -25.102 -7.970 40.507 1.00 76.12 171 SER A CA 1
ATOM 1343 C C . SER A 1 171 ? -24.998 -8.090 38.979 1.00 76.12 171 SER A C 1
ATOM 1345 O O . SER A 1 171 ? -24.420 -9.044 38.471 1.00 76.12 171 SER A O 1
ATOM 1347 N N . ARG A 1 172 ? -25.524 -7.118 38.220 1.00 73.69 172 ARG A N 1
ATOM 1348 C CA . ARG A 1 172 ? -25.486 -7.135 36.745 1.00 73.69 172 ARG A CA 1
ATOM 1349 C C . ARG A 1 172 ? -24.118 -6.785 36.173 1.00 73.69 172 ARG A C 1
ATOM 1351 O O . ARG A 1 172 ? -23.825 -7.161 35.037 1.00 73.69 172 ARG A O 1
ATOM 1358 N N . HIS A 1 173 ? -23.310 -6.064 36.944 1.00 72.44 173 HIS A N 1
ATOM 1359 C CA . HIS A 1 173 ? -21.986 -5.609 36.536 1.00 72.44 173 HIS A CA 1
ATOM 1360 C C . HIS A 1 173 ? -20.854 -6.456 37.143 1.00 72.44 173 HIS A C 1
ATOM 1362 O O . HIS A 1 173 ? -19.779 -6.516 36.554 1.00 72.44 173 HIS A O 1
ATOM 1368 N N . CYS A 1 174 ? -21.104 -7.193 38.233 1.00 67.25 174 CYS A N 1
ATOM 1369 C CA . CYS A 1 174 ? -20.221 -8.251 38.736 1.00 67.25 174 CYS A CA 1
ATOM 1370 C C . CYS A 1 174 ? -20.531 -9.600 38.066 1.00 67.25 174 CYS A C 1
ATOM 1372 O O . CYS A 1 174 ? -21.193 -10.449 38.657 1.00 67.25 174 CYS A O 1
ATOM 1374 N N . LYS A 1 175 ? -20.058 -9.821 36.834 1.00 58.94 175 LYS A N 1
ATOM 1375 C CA . LYS A 1 175 ? -20.127 -11.153 36.194 1.00 58.94 175 LYS A CA 1
ATOM 1376 C C . LYS A 1 175 ? -18.937 -12.070 36.516 1.00 58.94 175 LYS A C 1
ATOM 1378 O O . LYS A 1 175 ? -19.025 -13.253 36.220 1.00 58.94 175 LYS A O 1
ATOM 1383 N N . ASP A 1 176 ? -17.904 -11.556 37.190 1.00 54.03 176 ASP A N 1
ATOM 1384 C CA . ASP A 1 176 ? -16.650 -12.278 37.478 1.00 54.03 176 ASP A CA 1
ATOM 1385 C C . ASP A 1 176 ? -16.454 -12.621 38.974 1.00 54.03 176 ASP A C 1
ATOM 1387 O O . ASP A 1 176 ? -15.335 -12.862 39.422 1.00 54.03 176 ASP A O 1
ATOM 1391 N N . CYS A 1 177 ? -17.517 -12.603 39.789 1.00 44.72 177 CYS A N 1
ATOM 1392 C CA . CYS A 1 177 ? -17.439 -12.900 41.232 1.00 44.72 177 CYS A CA 1
ATOM 1393 C C . CYS A 1 177 ? -18.227 -14.145 41.681 1.00 44.72 177 CYS A C 1
ATOM 1395 O O . CYS A 1 177 ? -18.571 -14.242 42.859 1.00 44.72 177 CYS A O 1
ATOM 1397 N N . ILE A 1 178 ? -18.495 -15.100 40.783 1.00 36.25 178 ILE A N 1
ATOM 1398 C CA . ILE A 1 178 ? -18.943 -16.461 41.135 1.00 36.25 178 ILE A CA 1
ATOM 1399 C C . ILE A 1 178 ? -18.102 -17.470 40.362 1.00 36.25 178 ILE A C 1
ATOM 1401 O O . ILE A 1 178 ? -17.994 -17.294 39.129 1.00 36.25 178 ILE A O 1
#

pLDDT: mean 70.36, std 14.61, range [36.25, 91.44]

Sequence (178 aa):
MDNDQHKFLINLGPCQPQLKSFPENEAIPKNKDYSQKEDKAHCFGCSLFPSGPGRKGSDQAWVNWIRAWHKMKSVGTNKPGKLVQHFSSASHQAALADFARFSIESSHIDVVINAQMKEILIQEKADEEKSKAITTILFDVARTLARQTLAFRGSGNDDDGNFIQIVHLLSRHCKDCI

Foldseek 3Di:
DDPVVVVVVVVLADDAFDDPDDDDDPPRPDDPQADNVVRWGADPLCLVVVDDPQQVVPDCCNNVTDNPRVQQCADPDPGHGPVVCNCPRSNNVVSVVVVVVVVVVCVVVVVVVVVVVVVVVVVVVVVVVVVVLVVVLVVLVVVLVVPVVFDQDDDDPDPDHSVVSVVVSVVVSPPPPD

Organism: Paramuricea clavata (NCBI:txid317549)

InterPro domains:
  IPR025398 ZMYM1-like, RNase-like domain [PF14291] (81-175)

Secondary structure (DSSP, 8-state):
--HHHHHHHHHT-SPPP--SS----TTS---TTEETTTTEE--HHHHHS-SSTT-TT--TTTTS-B--GGGTS--SSSS--HHHHHHT-HHHHHHHHHHHHHHHHHHHHHHHHHHHHHHHHHHHHHHHHHHHHHHHHHHHHHHHHHTTTS-SS-SSS-S--HHHHHHHHHHHH--S--